Protein AF-A0A5C7J7A5-F1 (afdb_monomer)

Structure (mmCIF, N/CA/C/O backbone):
data_AF-A0A5C7J7A5-F1
#
_entry.id   AF-A0A5C7J7A5-F1
#
loop_
_atom_site.group_PDB
_atom_site.id
_atom_site.type_symbol
_atom_site.label_atom_id
_atom_site.label_alt_id
_atom_site.label_comp_id
_atom_site.label_asym_id
_atom_site.label_entity_id
_atom_site.label_seq_id
_atom_site.pdbx_PDB_ins_code
_atom_site.Cartn_x
_atom_site.Cartn_y
_atom_site.Cartn_z
_atom_site.occupancy
_atom_site.B_iso_or_equiv
_atom_site.auth_seq_id
_atom_site.auth_comp_id
_atom_site.auth_asym_id
_atom_site.auth_atom_id
_atom_site.pdbx_PDB_model_num
ATOM 1 N N . MET A 1 1 ? -13.587 20.165 17.965 1.00 48.69 1 MET A N 1
ATOM 2 C CA . MET A 1 1 ? -13.671 18.701 18.129 1.00 48.69 1 MET A CA 1
ATOM 3 C C . MET A 1 1 ? -12.342 18.122 17.679 1.00 48.69 1 MET A C 1
ATOM 5 O O . MET A 1 1 ? -12.027 18.215 16.496 1.00 48.69 1 MET A O 1
ATOM 9 N N . ILE A 1 2 ? -11.517 17.666 18.619 1.00 54.94 2 ILE A N 1
ATOM 10 C CA . ILE A 1 2 ? -10.297 16.919 18.298 1.00 54.94 2 ILE A CA 1
ATOM 11 C C . ILE A 1 2 ? -10.776 15.506 17.976 1.00 54.94 2 ILE A C 1
ATOM 13 O O . ILE A 1 2 ? -11.495 14.912 18.774 1.00 54.94 2 ILE A O 1
ATOM 17 N N . ILE A 1 3 ? -10.488 15.019 16.772 1.00 63.56 3 ILE A N 1
ATOM 18 C CA . ILE A 1 3 ? -10.758 13.623 16.437 1.00 63.56 3 ILE A CA 1
ATOM 19 C C . ILE A 1 3 ? -9.554 12.849 16.958 1.00 63.56 3 ILE A C 1
ATOM 21 O O . ILE A 1 3 ? -8.492 12.886 16.340 1.00 63.56 3 ILE A O 1
ATOM 25 N N . GLU A 1 4 ? -9.708 12.232 18.124 1.00 81.12 4 GLU A N 1
ATOM 26 C CA . GLU A 1 4 ? -8.713 11.311 18.665 1.00 81.12 4 GLU A CA 1
ATOM 27 C C . GLU A 1 4 ? -8.695 10.028 17.822 1.00 81.12 4 GLU A C 1
ATOM 29 O O . GLU A 1 4 ? -9.718 9.609 17.265 1.00 81.12 4 GLU A O 1
ATOM 34 N N . SER A 1 5 ? -7.510 9.443 17.673 1.00 87.50 5 SER A N 1
ATOM 35 C CA . SER A 1 5 ? -7.297 8.214 16.915 1.00 87.50 5 SER A CA 1
ATOM 36 C C . SER A 1 5 ? -6.380 7.283 17.683 1.00 87.50 5 SER A C 1
ATOM 38 O O . SER A 1 5 ? -5.353 7.731 18.196 1.00 87.50 5 SER A O 1
ATOM 40 N N . GLU A 1 6 ? -6.706 6.000 17.684 1.00 92.19 6 GLU A N 1
ATOM 41 C CA . GLU A 1 6 ? -5.907 4.948 18.307 1.00 92.19 6 GLU A CA 1
ATOM 42 C C . GLU A 1 6 ? -5.372 3.968 17.250 1.00 92.19 6 GLU A C 1
ATOM 44 O O . GLU A 1 6 ? -6.004 3.780 16.199 1.00 92.19 6 GLU A O 1
ATOM 49 N N . PRO A 1 7 ? -4.179 3.388 17.469 1.00 92.44 7 PRO A N 1
ATOM 50 C CA . PRO A 1 7 ? -3.625 2.408 16.550 1.00 92.44 7 PRO A CA 1
ATOM 51 C C . PRO A 1 7 ? -4.418 1.100 16.634 1.00 92.44 7 PRO A C 1
ATOM 53 O O . PRO A 1 7 ? -4.842 0.682 17.708 1.00 92.44 7 PRO A O 1
ATOM 56 N N . THR A 1 8 ? -4.578 0.435 15.495 1.00 92.50 8 THR A N 1
ATOM 57 C CA . THR A 1 8 ? -5.081 -0.945 15.431 1.00 92.50 8 THR A CA 1
ATOM 58 C C . THR A 1 8 ? -3.915 -1.927 15.287 1.00 92.50 8 THR A C 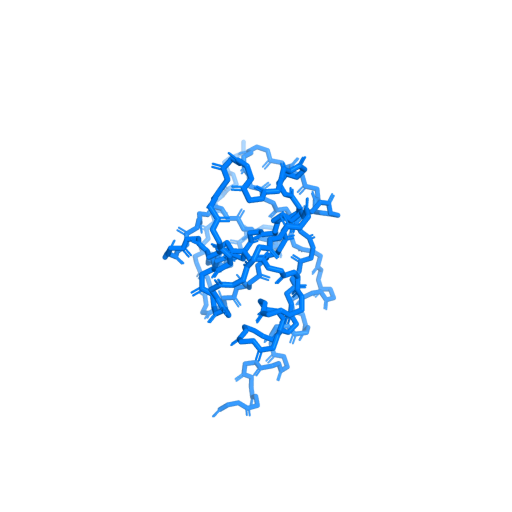1
ATOM 60 O O . THR A 1 8 ? -2.770 -1.522 15.077 1.00 92.50 8 THR A O 1
ATOM 63 N N . ASP A 1 9 ? -4.202 -3.222 15.364 1.00 91.19 9 ASP A N 1
ATOM 64 C CA . ASP A 1 9 ? -3.269 -4.306 15.037 1.00 91.19 9 ASP A CA 1
ATOM 65 C C . ASP A 1 9 ? -3.102 -4.524 13.520 1.00 91.19 9 ASP A C 1
ATOM 67 O O . ASP A 1 9 ? -2.215 -5.257 13.083 1.00 91.19 9 ASP A O 1
ATOM 71 N N . LEU A 1 10 ? -3.930 -3.869 12.699 1.00 91.44 10 LEU A N 1
ATOM 72 C CA . LEU A 1 10 ? -3.920 -4.032 11.253 1.00 91.44 10 LEU A CA 1
ATOM 73 C C . LEU A 1 10 ? -2.815 -3.212 10.585 1.00 91.44 10 LEU A C 1
ATOM 75 O O . LEU A 1 10 ? -2.545 -2.049 10.906 1.00 91.44 10 LEU A O 1
ATOM 79 N N . VAL A 1 11 ? -2.252 -3.816 9.543 1.00 91.38 11 VAL A N 1
ATOM 80 C CA . VAL A 1 11 ? -1.255 -3.206 8.671 1.00 91.38 11 VAL A CA 1
ATOM 81 C C . VAL A 1 11 ? -1.744 -3.261 7.232 1.00 91.38 11 VAL A C 1
ATOM 83 O O . VAL A 1 11 ? -2.223 -4.295 6.769 1.00 91.38 11 VAL A O 1
ATOM 86 N N . ALA A 1 12 ? -1.602 -2.150 6.515 1.00 93.12 12 ALA A N 1
ATOM 87 C CA . ALA A 1 12 ? -1.972 -2.039 5.113 1.00 93.12 12 ALA A CA 1
ATOM 88 C C . ALA A 1 12 ? -0.735 -1.792 4.249 1.00 93.12 12 ALA A C 1
ATOM 90 O O . ALA A 1 12 ? 0.068 -0.904 4.539 1.00 93.12 12 ALA A O 1
ATOM 91 N N . TRP A 1 13 ? -0.614 -2.531 3.150 1.00 94.81 13 TRP A N 1
ATOM 92 C CA . TRP A 1 13 ? 0.308 -2.173 2.081 1.00 94.81 13 TRP A CA 1
ATOM 93 C C . TRP A 1 13 ? -0.412 -1.322 1.046 1.00 94.81 13 TRP A C 1
ATOM 95 O O . TRP A 1 13 ? -1.504 -1.668 0.595 1.00 94.81 13 TRP A O 1
ATOM 105 N N . THR A 1 14 ? 0.208 -0.214 0.658 1.00 95.81 14 THR A N 1
ATOM 106 C CA . THR A 1 14 ? -0.267 0.640 -0.430 1.00 95.81 14 THR A CA 1
ATOM 107 C C . THR A 1 14 ? 0.715 0.646 -1.583 1.00 95.81 14 THR A C 1
ATOM 109 O O . THR A 1 14 ? 1.920 0.569 -1.348 1.00 95.81 14 THR A O 1
ATOM 112 N N . ILE A 1 15 ? 0.211 0.845 -2.796 1.00 96.62 15 ILE A N 1
ATOM 113 C CA . ILE A 1 15 ? 1.013 1.035 -4.000 1.00 96.62 15 ILE A CA 1
ATOM 114 C C . ILE A 1 15 ? 0.605 2.319 -4.727 1.00 96.62 15 ILE A C 1
ATOM 116 O O . ILE A 1 15 ? -0.578 2.646 -4.794 1.00 96.62 15 ILE A O 1
ATOM 120 N N . TYR A 1 16 ? 1.564 3.050 -5.290 1.00 95.75 16 TYR A N 1
ATOM 121 C CA . TYR A 1 16 ? 1.286 4.128 -6.246 1.00 95.75 16 TYR A CA 1
ATOM 122 C C . TYR A 1 16 ? 2.392 4.255 -7.291 1.00 95.75 16 TYR A C 1
ATOM 124 O O . TYR A 1 16 ? 3.531 3.864 -7.041 1.00 95.75 16 TYR A O 1
ATOM 132 N N . SER A 1 17 ? 2.043 4.788 -8.462 1.00 96.44 17 SER A N 1
ATOM 133 C CA . SER A 1 17 ? 3.011 5.116 -9.511 1.00 96.44 17 SER A CA 1
ATOM 134 C C . SER A 1 17 ? 3.819 6.361 -9.135 1.00 96.44 17 SER A C 1
ATOM 136 O O . SER A 1 17 ? 3.274 7.335 -8.613 1.00 96.44 17 SER A O 1
ATOM 138 N N . THR A 1 18 ? 5.116 6.352 -9.439 1.00 95.06 18 THR A N 1
ATOM 139 C CA . THR A 1 18 ? 5.976 7.537 -9.329 1.00 95.06 18 THR A CA 1
ATOM 140 C C . THR A 1 18 ? 5.953 8.421 -10.577 1.00 95.06 18 THR A C 1
ATOM 142 O O . THR A 1 18 ? 6.490 9.530 -10.543 1.00 95.06 18 THR A O 1
ATOM 145 N N . GLY A 1 19 ? 5.400 7.932 -11.691 1.00 95.38 19 GLY A N 1
ATOM 146 C CA . GLY A 1 19 ? 5.449 8.586 -12.999 1.00 95.38 19 GLY A CA 1
ATOM 147 C C . GLY A 1 19 ? 6.856 8.710 -13.602 1.00 95.38 19 GLY A C 1
ATOM 148 O O . GLY A 1 19 ? 7.037 9.466 -14.556 1.00 95.38 19 GLY A O 1
A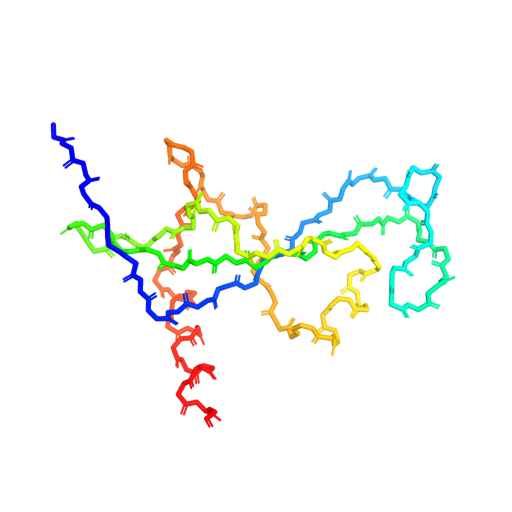TOM 149 N N . ARG A 1 20 ? 7.868 8.022 -13.052 1.00 95.25 20 ARG A N 1
ATOM 150 C CA . ARG A 1 20 ? 9.250 8.022 -13.571 1.00 95.25 20 ARG A CA 1
ATOM 151 C C . ARG A 1 20 ? 9.801 6.608 -13.677 1.00 95.25 20 ARG A C 1
ATOM 153 O O . ARG A 1 20 ? 9.434 5.733 -12.895 1.00 95.25 20 ARG A O 1
ATOM 160 N N . GLY A 1 21 ? 10.717 6.402 -14.613 1.00 95.06 21 GLY A N 1
ATOM 161 C CA . GLY A 1 21 ? 11.373 5.124 -14.840 1.00 95.06 21 GLY A CA 1
ATOM 162 C C . GLY A 1 21 ? 12.693 4.992 -14.088 1.00 95.06 21 GLY A C 1
ATOM 163 O O . GLY A 1 21 ? 12.958 5.656 -13.080 1.00 95.06 21 GLY A O 1
ATOM 164 N N . SER A 1 22 ? 13.523 4.079 -14.578 1.00 94.62 22 SER A N 1
ATOM 165 C CA . SER A 1 22 ? 14.871 3.828 -14.063 1.00 94.62 22 SER A CA 1
ATOM 166 C C . SER A 1 22 ? 15.865 4.955 -14.294 1.00 94.62 22 SER A C 1
ATOM 168 O O . SER A 1 22 ? 16.916 4.965 -13.662 1.00 94.62 22 SER A O 1
ATOM 170 N N . ASP A 1 23 ? 15.532 5.912 -15.152 1.00 95.19 23 ASP A N 1
ATOM 171 C CA . ASP A 1 23 ? 16.301 7.137 -15.351 1.00 95.19 23 ASP A CA 1
ATOM 172 C C . ASP A 1 23 ? 16.404 7.976 -14.069 1.00 95.19 23 ASP A C 1
ATOM 174 O O . ASP A 1 23 ? 17.423 8.622 -13.841 1.00 95.19 23 ASP A O 1
ATOM 178 N N . TYR A 1 24 ? 15.374 7.934 -13.218 1.00 95.19 24 TYR A N 1
ATOM 179 C CA . TYR A 1 24 ? 15.335 8.679 -11.959 1.00 95.19 24 TYR A CA 1
ATOM 180 C C . TYR A 1 24 ? 15.547 7.792 -10.726 1.00 95.19 24 TYR A C 1
ATOM 182 O O . TYR A 1 24 ? 16.267 8.174 -9.807 1.00 95.19 24 TYR A O 1
ATOM 190 N N . PHE A 1 25 ? 14.921 6.610 -10.692 1.00 93.75 25 PHE A N 1
ATOM 191 C CA . PHE A 1 25 ? 14.901 5.744 -9.503 1.00 93.75 25 PHE A CA 1
ATOM 192 C C . PHE A 1 25 ? 15.900 4.573 -9.548 1.00 93.75 25 PHE A C 1
ATOM 194 O O . PHE A 1 25 ? 15.993 3.822 -8.581 1.00 93.75 25 PHE A O 1
ATOM 201 N N . GLY A 1 26 ? 16.667 4.413 -10.632 1.00 94.81 26 GLY A N 1
ATOM 202 C CA . GLY A 1 26 ? 17.568 3.269 -10.808 1.00 94.81 26 GLY A CA 1
ATOM 203 C C . GLY A 1 26 ? 16.824 1.982 -11.174 1.00 94.81 26 GLY A C 1
ATOM 204 O O . GLY A 1 26 ? 15.702 2.019 -11.664 1.00 94.81 26 GLY A O 1
ATOM 205 N N . SER A 1 27 ? 17.449 0.820 -11.013 1.00 97.50 27 SER A N 1
ATOM 206 C CA . SER A 1 27 ? 16.805 -0.467 -11.321 1.00 97.50 27 SER A CA 1
ATOM 207 C C . SER A 1 27 ? 15.752 -0.861 -10.280 1.00 97.50 27 SER A C 1
ATOM 209 O O . SER A 1 27 ? 15.827 -0.462 -9.121 1.00 97.50 27 SER A O 1
ATOM 211 N N . CYS A 1 28 ? 14.815 -1.730 -10.672 1.00 97.44 28 CYS A N 1
ATOM 212 C CA . CYS A 1 28 ? 13.875 -2.364 -9.747 1.00 97.44 28 CYS A CA 1
ATOM 213 C C . CYS A 1 28 ? 14.608 -3.004 -8.559 1.00 97.44 28 CYS A C 1
ATOM 215 O O . CYS A 1 28 ? 15.474 -3.855 -8.765 1.00 97.44 28 CYS A O 1
ATOM 217 N N . SER A 1 29 ? 14.192 -2.697 -7.326 1.00 96.81 29 SER A N 1
ATOM 218 C CA . SER A 1 29 ? 14.829 -3.223 -6.107 1.00 96.81 29 SER A CA 1
ATOM 219 C C . SER A 1 29 ? 14.666 -4.737 -5.899 1.00 96.81 29 SER A C 1
ATOM 221 O O . SER A 1 29 ? 15.297 -5.293 -5.010 1.00 96.81 29 SER A O 1
ATOM 223 N N . ILE A 1 30 ? 13.824 -5.408 -6.696 1.00 96.69 30 ILE A N 1
ATOM 224 C CA . ILE A 1 30 ? 13.531 -6.845 -6.573 1.00 96.69 30 ILE A CA 1
ATOM 225 C C . ILE A 1 30 ? 14.229 -7.644 -7.675 1.00 96.69 30 ILE A C 1
ATOM 227 O O . ILE A 1 30 ? 14.975 -8.575 -7.391 1.00 96.69 30 ILE A O 1
ATOM 231 N N . CYS A 1 31 ? 13.992 -7.300 -8.946 1.00 97.31 31 CYS A N 1
ATOM 232 C CA . CYS A 1 31 ? 14.537 -8.064 -10.073 1.00 97.31 31 CYS A CA 1
ATOM 233 C C . CYS A 1 31 ? 15.828 -7.473 -10.660 1.00 97.31 31 CYS A C 1
ATOM 235 O O . CYS A 1 31 ? 16.408 -8.068 -11.568 1.00 97.31 31 CYS A O 1
ATOM 237 N N . ASN A 1 32 ? 16.257 -6.301 -10.179 1.00 97.25 32 ASN A N 1
ATOM 238 C CA . ASN A 1 32 ? 17.430 -5.555 -10.639 1.00 97.25 32 ASN A CA 1
ATOM 239 C C . ASN A 1 32 ? 17.426 -5.186 -12.140 1.00 97.25 32 ASN A C 1
ATOM 241 O O . ASN A 1 32 ? 18.464 -4.855 -12.713 1.00 97.25 32 ASN A O 1
ATOM 245 N N . LYS A 1 33 ? 16.258 -5.229 -12.795 1.00 97.56 33 LYS A N 1
ATOM 246 C CA . LYS A 1 33 ? 16.073 -4.810 -14.194 1.00 97.56 33 LYS A CA 1
ATOM 247 C C . LYS A 1 33 ? 15.541 -3.381 -14.283 1.00 97.56 33 LYS A C 1
ATOM 249 O O . LYS A 1 33 ? 14.970 -2.860 -13.327 1.00 97.56 33 LYS A O 1
ATOM 254 N N . SER A 1 34 ? 15.693 -2.786 -15.465 1.00 96.88 34 SER A N 1
ATOM 255 C CA . SER A 1 34 ? 15.141 -1.467 -15.780 1.00 96.88 34 SER A CA 1
ATOM 256 C C . SER A 1 34 ? 13.607 -1.460 -15.741 1.00 96.88 34 SER A C 1
ATOM 258 O O . SER A 1 34 ? 12.953 -2.405 -16.194 1.00 96.88 34 SER A O 1
ATOM 260 N N . CYS A 1 35 ? 13.043 -0.374 -15.225 1.00 94.69 35 CYS A N 1
ATOM 261 C CA . CYS A 1 35 ? 11.623 -0.057 -15.196 1.00 94.69 35 CYS A CA 1
ATOM 262 C C . CYS A 1 35 ? 11.350 1.106 -16.147 1.00 94.69 35 CYS A C 1
ATOM 264 O O . CYS A 1 35 ? 11.956 2.172 -16.022 1.00 94.69 35 CYS A O 1
ATOM 266 N N . SER A 1 36 ? 10.374 0.943 -17.039 1.00 94.12 36 SER A N 1
ATOM 267 C CA . SER A 1 36 ? 9.786 2.079 -17.759 1.00 94.12 36 SER A CA 1
ATOM 268 C C . SER A 1 36 ? 9.057 3.027 -16.803 1.00 94.12 36 SER A C 1
ATOM 270 O O . SER A 1 36 ? 9.087 4.238 -16.988 1.00 94.12 36 SER A O 1
ATOM 272 N N . GLU A 1 37 ? 8.452 2.474 -15.752 1.00 96.44 37 GLU A N 1
ATOM 273 C CA . GLU A 1 37 ? 7.758 3.198 -14.694 1.00 96.44 37 GLU A CA 1
ATOM 274 C C . GLU A 1 37 ? 7.969 2.481 -13.357 1.00 96.44 37 GLU A C 1
ATOM 276 O O . GLU A 1 37 ? 7.806 1.261 -13.258 1.00 96.44 37 GLU A O 1
ATOM 281 N N . HIS A 1 38 ? 8.342 3.241 -12.332 1.00 97.31 38 HIS A N 1
ATOM 282 C CA . HIS A 1 38 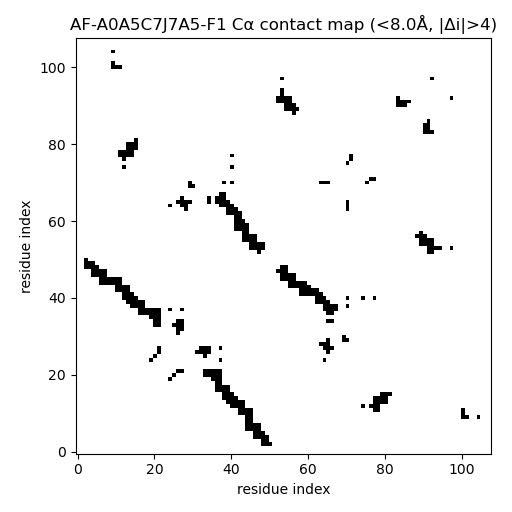? 8.427 2.763 -10.962 1.00 97.31 38 HIS A CA 1
ATOM 283 C C . HIS A 1 38 ? 7.097 2.922 -10.243 1.00 97.31 38 HIS A C 1
ATOM 285 O O . HIS A 1 38 ? 6.397 3.928 -10.346 1.00 97.31 38 HIS A O 1
ATOM 291 N N . PHE A 1 39 ? 6.817 1.928 -9.420 1.00 97.69 39 PHE A N 1
ATOM 292 C CA . PHE A 1 39 ? 5.795 1.965 -8.399 1.00 97.69 39 PHE A CA 1
ATOM 293 C C . PHE A 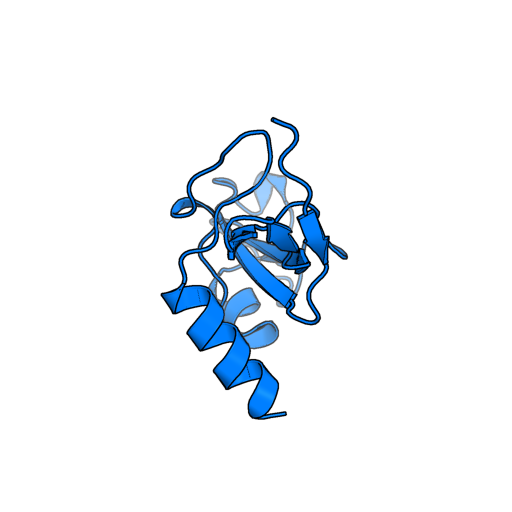1 39 ? 6.475 1.918 -7.037 1.00 97.69 39 PHE A C 1
ATOM 295 O O . PHE A 1 39 ? 7.592 1.410 -6.912 1.00 97.69 39 PHE A O 1
ATOM 302 N N . VAL A 1 40 ? 5.799 2.448 -6.023 1.00 96.50 40 VAL A N 1
ATOM 303 C CA . VAL A 1 40 ? 6.270 2.434 -4.638 1.00 96.50 40 VAL A CA 1
ATOM 304 C C . VAL A 1 40 ? 5.301 1.629 -3.798 1.00 96.50 40 VAL A C 1
ATOM 306 O O . VAL A 1 40 ? 4.136 2.008 -3.686 1.00 96.50 40 VAL A O 1
ATOM 309 N N . ALA A 1 41 ? 5.789 0.552 -3.192 1.00 96.81 41 ALA A N 1
ATOM 310 C CA . ALA A 1 41 ? 5.091 -0.157 -2.131 1.00 96.81 41 ALA A CA 1
ATOM 311 C C . ALA A 1 41 ? 5.449 0.478 -0.785 1.00 96.81 41 ALA A C 1
ATOM 313 O O . ALA A 1 41 ? 6.624 0.697 -0.488 1.00 96.81 41 ALA A O 1
ATOM 314 N N . GLN A 1 42 ? 4.439 0.784 0.024 1.00 95.81 42 GLN A N 1
ATOM 315 C CA . GLN A 1 42 ? 4.618 1.366 1.352 1.00 95.81 42 GLN A CA 1
ATOM 316 C C . GLN A 1 42 ? 3.723 0.658 2.355 1.00 95.81 42 GLN A C 1
ATOM 318 O O . GLN A 1 42 ? 2.535 0.460 2.091 1.00 95.81 42 GLN A O 1
ATOM 323 N N . GLN A 1 43 ? 4.278 0.337 3.514 1.00 94.38 43 GLN A N 1
ATOM 324 C CA . GLN A 1 43 ? 3.545 -0.259 4.618 1.00 94.38 43 GLN A CA 1
ATOM 325 C C . GLN A 1 43 ? 3.041 0.833 5.574 1.00 94.38 43 GLN A C 1
ATOM 327 O O . GLN A 1 43 ? 3.707 1.843 5.815 1.00 94.38 43 GLN A O 1
ATOM 332 N N . TRP A 1 44 ? 1.827 0.657 6.089 1.00 93.88 44 TRP A N 1
ATOM 333 C CA . TRP A 1 44 ? 1.133 1.628 6.929 1.00 93.88 44 TRP A CA 1
ATOM 334 C C . TRP A 1 44 ? 0.474 0.962 8.124 1.00 93.88 44 TRP A C 1
ATOM 336 O O . TRP A 1 44 ? -0.176 -0.073 7.980 1.00 93.88 44 TRP A O 1
ATOM 346 N N . GLY A 1 45 ? 0.556 1.621 9.278 1.00 92.88 45 GLY A N 1
ATOM 347 C CA . GLY A 1 45 ? -0.310 1.293 10.404 1.00 92.88 45 GLY A CA 1
ATOM 348 C C . GLY A 1 45 ? -1.725 1.798 10.141 1.00 92.88 45 GLY A C 1
ATOM 349 O O . GLY A 1 45 ? -1.905 2.937 9.692 1.00 92.88 45 GLY A O 1
ATOM 350 N N . VAL A 1 46 ? -2.723 0.965 10.425 1.00 94.12 46 VAL A N 1
ATOM 351 C CA . VAL A 1 46 ? -4.131 1.361 10.374 1.00 94.12 46 VAL A CA 1
ATOM 352 C C . VAL A 1 46 ? -4.534 1.921 11.736 1.00 94.12 46 VAL A C 1
ATOM 354 O O . VAL A 1 46 ? -4.271 1.318 12.775 1.00 94.12 46 VAL A O 1
ATOM 357 N N . TRP A 1 47 ? -5.180 3.081 11.726 1.00 94.44 47 TRP A N 1
ATOM 358 C CA . TRP A 1 47 ? -5.696 3.761 12.912 1.00 94.44 47 TRP A CA 1
ATOM 359 C C . TRP A 1 47 ? -7.209 3.848 12.824 1.00 94.44 47 TRP A C 1
ATOM 361 O O . TRP A 1 47 ? -7.750 3.964 11.723 1.00 94.44 47 TRP A O 1
ATOM 371 N N . VAL A 1 48 ? -7.888 3.842 13.964 1.00 94.81 48 VAL A N 1
ATOM 372 C CA . VAL A 1 48 ? -9.330 4.069 14.043 1.00 94.81 48 VAL A CA 1
ATOM 373 C C . VAL A 1 48 ? -9.596 5.354 14.815 1.00 94.81 48 VAL A C 1
ATOM 375 O O . VAL A 1 48 ? -8.995 5.627 15.851 1.00 94.81 48 VAL A O 1
ATOM 378 N N . ARG A 1 49 ? -10.452 6.201 14.253 1.00 92.50 49 ARG A N 1
ATOM 379 C CA . ARG A 1 49 ? -10.919 7.437 14.886 1.00 92.50 49 ARG A CA 1
ATOM 380 C C . ARG A 1 49 ? -12.073 7.134 15.838 1.00 92.50 49 ARG A C 1
ATOM 382 O O . ARG A 1 49 ? -12.790 6.157 15.644 1.00 92.50 49 ARG A O 1
ATOM 389 N N . THR A 1 50 ? -12.351 8.033 16.779 1.00 92.12 50 THR A N 1
ATOM 390 C CA . THR A 1 50 ? -13.493 7.906 17.714 1.00 92.12 50 THR A CA 1
ATOM 391 C C . THR A 1 50 ? -14.863 7.762 17.040 1.00 92.12 50 THR A C 1
ATOM 393 O O . THR A 1 50 ? -15.794 7.237 17.641 1.00 92.12 50 THR A O 1
ATOM 396 N N . ASN A 1 51 ? -15.002 8.199 15.784 1.00 90.19 51 ASN A N 1
ATOM 397 C CA . ASN A 1 51 ? -16.214 8.024 14.979 1.00 90.19 51 ASN A CA 1
ATOM 398 C C . ASN A 1 51 ? -16.248 6.709 14.170 1.00 90.19 51 ASN A C 1
ATOM 400 O O . ASN A 1 51 ? -17.113 6.550 13.312 1.00 90.19 51 ASN A O 1
ATOM 404 N N . GLY A 1 52 ? -15.291 5.802 14.382 1.00 91.06 52 GLY A N 1
ATOM 405 C CA .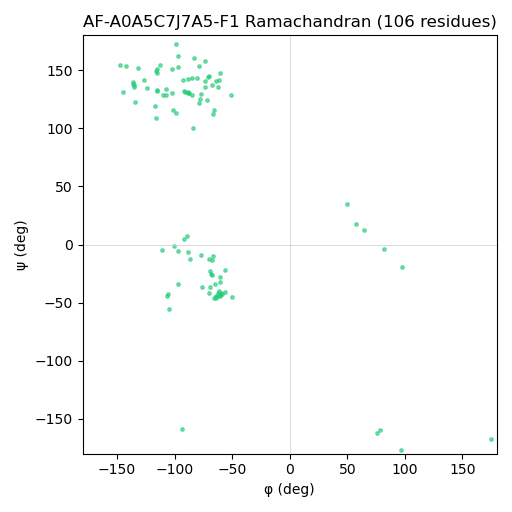 GLY A 1 52 ? -15.166 4.521 13.681 1.00 91.06 52 GLY A CA 1
ATOM 406 C C . GLY A 1 52 ? -14.485 4.588 12.308 1.00 91.06 52 GLY A C 1
ATOM 407 O O . GLY A 1 52 ? -14.251 3.547 11.694 1.00 91.06 52 GLY A O 1
ATOM 408 N N . GLN A 1 53 ? -14.133 5.777 11.804 1.00 94.50 53 GLN A N 1
ATOM 409 C CA . GLN A 1 53 ? -13.444 5.907 10.517 1.00 94.50 53 GLN A CA 1
ATOM 410 C C . GLN A 1 53 ? -11.997 5.416 10.628 1.00 94.50 53 GLN A C 1
ATOM 412 O O . GLN A 1 53 ? -11.214 5.946 11.418 1.00 94.50 53 GLN A O 1
ATOM 417 N N . HIS A 1 54 ? -11.622 4.462 9.775 1.00 95.50 54 HIS A N 1
ATOM 418 C CA . HIS A 1 54 ? -10.250 3.976 9.695 1.00 95.50 54 HIS A CA 1
ATOM 419 C C . HIS A 1 54 ? -9.397 4.859 8.784 1.00 95.50 54 HIS A C 1
ATOM 421 O O . HIS A 1 54 ? -9.872 5.350 7.752 1.00 95.50 54 HIS A O 1
ATOM 427 N N . THR A 1 55 ? -8.132 5.055 9.151 1.00 95.19 55 THR A N 1
ATOM 428 C CA . THR A 1 55 ? -7.191 5.891 8.403 1.00 95.19 55 THR A CA 1
ATOM 429 C C . THR A 1 55 ? -5.776 5.328 8.365 1.00 95.19 55 THR A C 1
ATOM 431 O O . THR A 1 55 ? -5.340 4.663 9.302 1.00 95.19 55 THR A O 1
ATOM 434 N N . LEU A 1 56 ? -5.028 5.679 7.317 1.00 93.88 56 LEU A N 1
ATOM 435 C CA . LEU A 1 56 ? -3.574 5.523 7.246 1.00 93.88 56 LEU A CA 1
ATOM 436 C C . LEU A 1 56 ? -2.930 6.873 7.567 1.00 93.88 56 LEU A C 1
ATOM 438 O O . LEU A 1 56 ? -3.101 7.837 6.813 1.00 93.88 56 LEU A O 1
ATOM 442 N N . THR A 1 57 ? -2.232 6.954 8.697 1.00 83.94 57 THR A N 1
ATOM 443 C CA . THR A 1 57 ? -1.679 8.226 9.201 1.00 83.94 57 THR A CA 1
ATOM 444 C C . THR A 1 57 ? -0.170 8.306 9.018 1.00 83.94 57 THR A C 1
ATOM 446 O O . THR A 1 57 ? 0.326 9.320 8.532 1.00 83.94 57 THR A O 1
ATOM 449 N N . SER A 1 58 ? 0.550 7.225 9.326 1.00 80.50 58 SER A N 1
ATOM 450 C CA . SER A 1 58 ? 2.008 7.178 9.215 1.00 80.50 58 SER A CA 1
ATOM 451 C C . SER A 1 58 ? 2.470 5.885 8.564 1.00 80.50 58 SER A C 1
ATOM 453 O O . SER A 1 58 ? 1.971 4.799 8.875 1.00 80.50 58 SER A O 1
ATOM 455 N N . HIS A 1 59 ? 3.440 6.027 7.665 1.00 83.25 59 HIS A N 1
ATOM 456 C CA . HIS A 1 59 ? 4.190 4.906 7.126 1.00 83.25 59 HIS A CA 1
ATOM 457 C C . HIS A 1 59 ? 4.949 4.211 8.251 1.00 83.25 59 HIS A C 1
ATOM 459 O O . HIS A 1 59 ? 5.568 4.878 9.081 1.00 83.25 59 HIS A O 1
ATOM 465 N N . ILE A 1 60 ? 4.900 2.885 8.269 1.00 84.88 60 ILE A N 1
ATOM 466 C CA . ILE A 1 60 ? 5.693 2.063 9.177 1.00 84.88 60 ILE A CA 1
ATOM 467 C C . ILE A 1 60 ? 6.638 1.241 8.301 1.00 84.88 60 ILE A C 1
ATOM 469 O O . ILE A 1 60 ? 6.195 0.386 7.550 1.00 84.88 60 ILE A O 1
ATOM 473 N N . GLY A 1 61 ? 7.930 1.562 8.323 1.00 83.81 61 GLY A N 1
ATOM 474 C CA . GLY A 1 61 ? 8.944 0.877 7.516 1.00 83.81 61 GLY A CA 1
ATOM 475 C C . GLY A 1 61 ? 9.304 1.555 6.190 1.00 83.81 61 GLY A C 1
ATOM 476 O O . GLY A 1 61 ? 8.854 2.660 5.872 1.00 83.81 61 GLY A O 1
ATOM 477 N N . ASP A 1 62 ? 10.174 0.874 5.445 1.00 86.25 62 ASP A N 1
ATOM 478 C CA . ASP A 1 62 ? 10.783 1.394 4.225 1.00 86.25 62 ASP A CA 1
ATOM 479 C C . ASP A 1 62 ? 9.846 1.317 3.017 1.00 86.25 62 ASP A C 1
ATOM 481 O O . ASP A 1 62 ? 8.947 0.480 2.915 1.00 86.25 62 ASP A O 1
ATOM 485 N N . SER A 1 63 ? 10.079 2.222 2.069 1.00 93.06 63 SER A N 1
ATOM 486 C CA . SER A 1 63 ? 9.400 2.216 0.775 1.00 93.06 63 SER A CA 1
ATOM 487 C C . SER A 1 63 ? 10.204 1.396 -0.229 1.00 93.06 63 SER A C 1
ATOM 489 O O . SER A 1 63 ? 11.404 1.621 -0.383 1.00 93.06 63 SER A O 1
ATOM 491 N N . VAL A 1 64 ? 9.547 0.480 -0.940 1.00 95.75 64 VAL A N 1
ATOM 492 C CA . VAL A 1 64 ? 10.194 -0.384 -1.940 1.00 95.75 64 VAL A CA 1
ATOM 493 C C . VAL A 1 64 ? 9.790 0.054 -3.340 1.00 95.75 64 VAL A C 1
ATOM 495 O O . VAL A 1 64 ? 8.601 0.194 -3.629 1.00 95.75 64 VAL A O 1
ATOM 498 N N . TYR A 1 65 ? 10.778 0.256 -4.212 1.00 96.56 65 TYR A N 1
ATOM 499 C CA . TYR A 1 65 ? 10.593 0.786 -5.561 1.00 96.56 65 TYR A CA 1
ATOM 500 C C . TYR A 1 65 ? 10.788 -0.319 -6.606 1.00 96.56 65 TYR A C 1
ATOM 502 O O . TYR A 1 65 ? 11.755 -1.081 -6.568 1.00 96.56 65 TYR A O 1
ATOM 510 N N . GLY A 1 66 ? 9.889 -0.421 -7.582 1.00 97.38 66 GLY A N 1
ATOM 511 C CA . GLY A 1 66 ? 10.076 -1.379 -8.673 1.00 97.38 66 GLY A CA 1
ATOM 512 C C . GLY A 1 66 ? 8.915 -1.474 -9.645 1.00 97.38 66 GLY A C 1
ATOM 513 O O . GLY A 1 66 ? 8.005 -0.647 -9.627 1.00 97.38 66 GLY A O 1
ATOM 514 N N . HIS A 1 67 ? 8.934 -2.510 -10.486 1.00 97.94 67 HIS A N 1
ATOM 515 C CA . HIS A 1 67 ? 7.783 -2.856 -11.319 1.00 97.94 67 HIS A CA 1
ATOM 516 C C . HIS A 1 67 ? 6.579 -3.200 -10.441 1.00 97.94 67 HIS A C 1
ATOM 518 O O . HIS A 1 67 ? 6.720 -3.912 -9.444 1.00 97.94 67 HIS A O 1
ATOM 524 N N . ARG A 1 68 ? 5.381 -2.779 -10.863 1.00 96.00 68 ARG A N 1
ATOM 525 C CA . ARG A 1 68 ? 4.120 -3.114 -10.180 1.00 96.00 68 ARG A CA 1
ATOM 526 C C . ARG A 1 68 ? 3.984 -4.614 -9.914 1.00 96.00 68 ARG A C 1
ATOM 528 O O . ARG A 1 68 ? 3.632 -5.008 -8.810 1.00 96.00 68 ARG A O 1
ATOM 535 N N . GLU A 1 69 ? 4.302 -5.438 -10.909 1.00 95.94 69 GLU A N 1
ATOM 536 C CA . GLU A 1 69 ? 4.221 -6.896 -10.800 1.00 95.94 69 GLU A CA 1
ATOM 537 C C . GLU A 1 69 ? 5.191 -7.458 -9.752 1.00 95.94 69 GLU A C 1
ATOM 539 O O . GLU A 1 69 ? 4.788 -8.252 -8.907 1.00 95.94 69 GLU A O 1
ATOM 544 N N . CYS A 1 70 ? 6.452 -7.005 -9.747 1.00 96.69 70 CYS A N 1
ATOM 545 C CA . CYS A 1 70 ? 7.429 -7.447 -8.754 1.00 96.69 70 CYS A CA 1
ATOM 546 C C . CYS A 1 70 ? 6.959 -7.132 -7.331 1.00 96.69 70 CYS A C 1
ATOM 548 O O . CYS A 1 70 ? 7.073 -7.985 -6.451 1.00 96.69 70 CYS A O 1
ATOM 550 N N . LEU A 1 71 ? 6.409 -5.935 -7.114 1.00 96.50 71 LEU A N 1
ATOM 551 C CA . LEU A 1 71 ? 5.889 -5.540 -5.809 1.00 96.50 71 LEU A CA 1
ATOM 552 C C . LEU A 1 71 ? 4.670 -6.389 -5.415 1.00 96.50 71 LEU A C 1
ATOM 554 O O . LEU A 1 71 ? 4.643 -6.912 -4.306 1.00 96.50 71 LEU A O 1
ATOM 558 N N . ASN A 1 72 ? 3.705 -6.595 -6.317 1.00 93.94 72 ASN A N 1
ATOM 559 C CA . ASN A 1 72 ? 2.529 -7.435 -6.047 1.00 93.94 72 ASN A CA 1
ATOM 560 C C . ASN A 1 72 ? 2.918 -8.880 -5.694 1.00 93.94 72 ASN A C 1
ATOM 562 O O . ASN A 1 72 ? 2.380 -9.450 -4.751 1.00 93.94 72 ASN A O 1
ATOM 566 N N . ASN A 1 73 ? 3.895 -9.462 -6.393 1.00 94.94 73 ASN A N 1
ATOM 567 C CA . ASN A 1 73 ? 4.341 -10.833 -6.129 1.00 94.94 73 ASN A CA 1
ATOM 568 C C . ASN A 1 73 ? 5.043 -10.988 -4.767 1.00 94.94 73 ASN A C 1
ATOM 570 O O . ASN A 1 73 ? 5.037 -12.081 -4.207 1.00 94.94 73 ASN A O 1
ATOM 574 N N . ASN A 1 74 ? 5.653 -9.922 -4.236 1.00 93.94 74 ASN A N 1
ATOM 575 C CA . ASN A 1 74 ? 6.403 -9.969 -2.973 1.00 93.94 74 ASN A CA 1
ATOM 576 C C . ASN A 1 74 ? 5.580 -9.513 -1.762 1.00 93.94 74 ASN A C 1
ATOM 578 O O . ASN A 1 74 ? 5.769 -10.035 -0.666 1.00 93.94 74 ASN A O 1
ATOM 582 N N . PHE A 1 75 ? 4.675 -8.550 -1.946 1.00 91.06 75 PHE A N 1
ATOM 583 C CA . PHE A 1 75 ? 3.905 -7.938 -0.857 1.00 91.06 75 PHE A CA 1
ATOM 584 C C . PHE A 1 75 ? 2.411 -8.292 -0.895 1.00 91.06 75 PHE A C 1
ATOM 586 O O . PHE A 1 75 ? 1.678 -7.956 0.035 1.00 91.06 75 PHE A O 1
ATOM 593 N N . GLY A 1 76 ? 1.968 -9.012 -1.929 1.00 88.12 76 GLY A N 1
ATOM 594 C CA . GLY A 1 76 ? 0.580 -9.407 -2.133 1.00 88.12 76 GLY A CA 1
ATOM 595 C C . GLY A 1 76 ? -0.287 -8.281 -2.695 1.00 88.12 76 GLY A C 1
ATOM 596 O O . GLY A 1 76 ? 0.198 -7.316 -3.287 1.00 88.12 76 GLY A O 1
ATOM 597 N N . ASP A 1 77 ? -1.598 -8.420 -2.501 1.00 84.44 77 ASP A N 1
ATOM 598 C CA . ASP A 1 77 ? -2.575 -7.413 -2.906 1.00 84.44 77 ASP A CA 1
ATOM 599 C C . ASP A 1 77 ? -2.407 -6.131 -2.084 1.00 84.44 77 ASP A C 1
ATOM 601 O O . ASP A 1 77 ? -2.710 -6.088 -0.890 1.00 84.44 77 ASP A O 1
ATOM 605 N N . MET A 1 78 ? -1.976 -5.063 -2.750 1.00 93.25 78 MET A N 1
ATOM 606 C CA . MET A 1 78 ? -1.810 -3.743 -2.150 1.00 93.25 78 MET A CA 1
ATOM 607 C C . MET A 1 78 ? -2.959 -2.813 -2.524 1.00 93.25 78 MET A C 1
ATOM 609 O O . MET A 1 78 ? -3.548 -2.901 -3.601 1.00 93.25 78 MET A O 1
ATOM 613 N N . ILE A 1 79 ? -3.248 -1.872 -1.635 1.00 94.75 79 ILE A N 1
ATOM 614 C CA . ILE A 1 79 ? -4.252 -0.835 -1.848 1.00 94.75 79 ILE A CA 1
ATOM 615 C C . ILE A 1 79 ? -3.660 0.237 -2.761 1.00 94.75 79 ILE A C 1
ATOM 617 O O . ILE A 1 79 ? -2.614 0.810 -2.455 1.00 94.75 79 ILE A O 1
ATOM 621 N N . ASP A 1 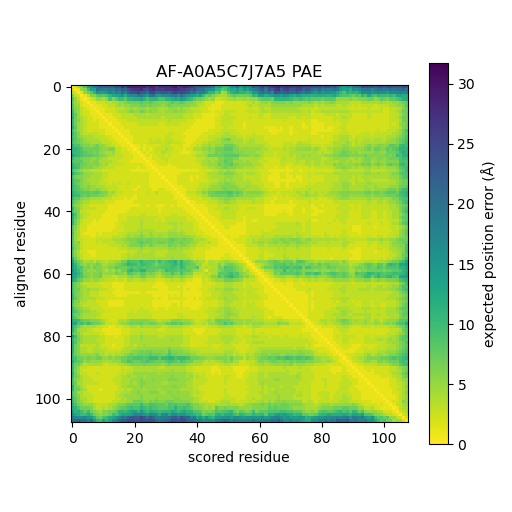80 ? -4.322 0.547 -3.872 1.00 94.06 80 ASP A N 1
ATOM 622 C CA . ASP A 1 80 ? -3.893 1.671 -4.700 1.00 94.06 80 ASP A CA 1
ATOM 623 C C . ASP A 1 80 ? -4.074 2.977 -3.910 1.00 94.06 80 ASP A C 1
ATOM 625 O O . ASP A 1 80 ? -5.176 3.354 -3.516 1.00 94.06 80 ASP A O 1
ATOM 629 N N . LYS A 1 81 ? -2.976 3.670 -3.616 1.00 93.12 81 LYS A N 1
ATOM 630 C CA . LYS A 1 81 ? -3.008 4.884 -2.793 1.00 93.12 81 LYS A CA 1
ATOM 631 C C . LYS A 1 81 ? -3.708 6.032 -3.521 1.00 93.12 81 LYS A C 1
ATOM 633 O O . LYS A 1 81 ? -4.224 6.932 -2.866 1.00 93.12 81 LYS A O 1
ATOM 638 N N . SER A 1 82 ? -3.725 6.010 -4.857 1.00 90.44 82 SER A N 1
ATOM 639 C CA . SER 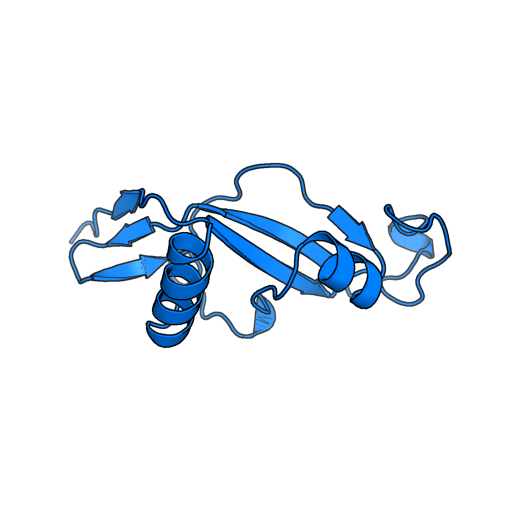A 1 82 ? -4.310 7.078 -5.676 1.00 90.44 82 SER A CA 1
ATOM 640 C C . SER A 1 82 ? -5.835 7.143 -5.583 1.00 90.44 82 SER A C 1
ATOM 642 O O . SER A 1 82 ? -6.408 8.208 -5.799 1.00 90.44 82 SER A O 1
ATOM 644 N N . ILE A 1 83 ? -6.489 6.038 -5.207 1.00 92.44 83 ILE A N 1
ATOM 645 C CA . ILE A 1 83 ? -7.948 5.985 -5.034 1.00 92.44 83 ILE A CA 1
ATOM 646 C C . ILE A 1 83 ? -8.397 6.372 -3.619 1.00 92.44 83 ILE A C 1
ATOM 648 O O . ILE A 1 83 ? -9.596 6.459 -3.357 1.00 92.44 83 ILE A O 1
ATOM 652 N N . LEU A 1 84 ? -7.459 6.583 -2.689 1.00 93.75 84 LEU A N 1
ATOM 653 C CA . LEU A 1 84 ? -7.778 6.930 -1.309 1.00 93.75 84 LEU A CA 1
ATOM 654 C C . LEU A 1 84 ? -8.003 8.435 -1.167 1.00 93.75 84 LEU A C 1
ATOM 656 O O . LEU A 1 84 ? -7.155 9.254 -1.526 1.00 93.75 84 LEU A O 1
ATOM 660 N N . GLN A 1 85 ? -9.127 8.805 -0.557 1.00 94.19 85 GLN A N 1
ATOM 661 C CA . GLN A 1 85 ? -9.372 10.190 -0.178 1.00 94.19 85 GLN A CA 1
ATOM 662 C C . GLN A 1 85 ? -8.404 10.601 0.934 1.00 94.19 85 GLN A C 1
ATOM 664 O O . GLN A 1 85 ? -8.193 9.866 1.900 1.00 94.19 85 GLN A O 1
ATOM 669 N N . ARG A 1 86 ? -7.844 11.807 0.826 1.00 91.25 86 ARG A N 1
ATOM 670 C CA . ARG A 1 86 ? -6.983 12.385 1.858 1.00 91.25 86 ARG A CA 1
ATOM 671 C C . ARG A 1 86 ? -7.746 13.422 2.667 1.00 91.25 86 ARG A C 1
ATOM 673 O O . ARG A 1 86 ? -8.338 14.339 2.106 1.00 91.25 86 ARG A O 1
ATOM 680 N N . GLU A 1 87 ? -7.674 13.317 3.987 1.00 89.38 87 GLU A N 1
ATOM 681 C CA . GLU A 1 87 ? -8.271 14.276 4.909 1.00 89.38 87 GLU A CA 1
ATOM 682 C C . GLU A 1 87 ? -7.281 14.625 6.022 1.00 89.38 87 GLU A C 1
ATOM 684 O O . GLU A 1 87 ? -6.811 13.750 6.748 1.00 89.38 87 GLU A O 1
ATOM 689 N N . LYS A 1 88 ? -6.968 15.921 6.165 1.00 84.56 88 LYS A N 1
ATOM 690 C CA . LYS A 1 88 ? -6.104 16.460 7.235 1.00 84.56 88 LYS A CA 1
ATOM 691 C C . LYS A 1 88 ? -4.770 15.711 7.401 1.00 84.56 88 LYS A C 1
ATOM 693 O O . LYS A 1 88 ? -4.256 15.579 8.503 1.00 84.56 88 LYS A O 1
ATOM 698 N N . GLY A 1 89 ? -4.204 15.236 6.292 1.00 84.19 89 GLY A N 1
ATOM 699 C CA . GLY A 1 89 ? -2.913 14.547 6.269 1.00 84.19 89 GLY A CA 1
ATOM 700 C C . GLY A 1 89 ? -2.996 13.021 6.268 1.00 84.19 89 GLY A C 1
ATOM 701 O O . GLY A 1 89 ? -2.052 12.413 5.770 1.00 84.19 89 GLY A O 1
ATOM 702 N N . SER A 1 90 ? -4.117 12.423 6.677 1.00 89.75 90 SER A N 1
ATOM 703 C CA . SER A 1 90 ? -4.330 10.969 6.662 1.00 89.75 90 SER A CA 1
ATOM 704 C C . SER A 1 90 ? -5.090 10.515 5.415 1.00 89.75 90 SER A C 1
ATOM 706 O O . SER A 1 90 ? -5.898 11.265 4.862 1.00 89.75 90 SER A O 1
ATOM 708 N N . TYR A 1 91 ? -4.874 9.272 4.991 1.00 94.62 91 TYR A N 1
ATOM 709 C CA . TYR A 1 91 ? -5.707 8.623 3.976 1.00 94.62 91 TYR A CA 1
ATOM 710 C C . TYR A 1 91 ? -6.885 7.929 4.648 1.00 94.62 91 TYR A C 1
ATOM 712 O O . TYR A 1 91 ? -6.692 7.194 5.614 1.00 94.62 91 TYR A O 1
ATOM 720 N N . LEU A 1 92 ? -8.097 8.160 4.156 1.00 95.12 92 LEU A N 1
ATOM 721 C CA . LEU A 1 92 ? -9.292 7.471 4.626 1.00 95.12 92 LEU A CA 1
ATOM 722 C C . LEU A 1 92 ? -9.316 6.063 4.040 1.00 95.12 92 LEU A C 1
ATOM 724 O O . LEU A 1 92 ? -9.165 5.900 2.829 1.00 95.12 92 LEU A O 1
ATOM 728 N N . LEU A 1 93 ? -9.519 5.058 4.891 1.00 94.50 93 LEU A N 1
ATOM 729 C CA . LEU A 1 93 ? -9.665 3.673 4.459 1.00 94.50 93 LEU A CA 1
ATOM 730 C C . LEU A 1 93 ? -11.152 3.285 4.457 1.00 94.50 93 LEU A C 1
ATOM 732 O O . LEU A 1 93 ? -11.783 3.290 5.517 1.00 94.50 93 LEU A O 1
ATOM 736 N N . PRO A 1 94 ? -11.739 2.966 3.290 1.00 93.38 94 PRO A N 1
ATOM 737 C CA . PRO A 1 94 ? -13.104 2.462 3.209 1.00 93.38 94 PRO A CA 1
ATOM 738 C C . PRO A 1 94 ? -13.288 1.149 3.979 1.00 93.38 94 PRO A C 1
ATOM 740 O O . PRO A 1 94 ? -12.396 0.300 3.987 1.00 93.38 94 PRO A O 1
ATOM 743 N N . GLN A 1 95 ? -14.481 0.938 4.546 1.00 91.75 95 GLN A N 1
ATOM 744 C CA . GLN A 1 95 ? -14.768 -0.245 5.368 1.00 91.75 95 GLN A CA 1
ATOM 745 C C . GLN A 1 95 ? -14.510 -1.569 4.629 1.00 91.75 95 GLN A C 1
ATOM 747 O O . GLN A 1 95 ? -13.872 -2.454 5.182 1.00 91.75 95 GLN A O 1
ATOM 752 N N . HIS A 1 96 ? -14.880 -1.674 3.348 1.00 91.62 96 HIS A N 1
ATOM 753 C CA . HIS A 1 96 ? -14.645 -2.894 2.564 1.00 91.62 96 HIS A CA 1
ATOM 754 C C . HIS A 1 96 ? -13.152 -3.265 2.436 1.00 91.62 96 HIS A C 1
ATOM 756 O O . HIS A 1 96 ? -12.813 -4.439 2.293 1.00 91.62 96 HIS A O 1
ATOM 762 N N . MET A 1 97 ? -12.241 -2.283 2.488 1.00 93.44 97 MET A N 1
ATOM 763 C CA . MET A 1 97 ? -10.797 -2.544 2.485 1.00 93.44 97 MET A CA 1
ATOM 764 C C . MET A 1 97 ? -10.325 -3.041 3.852 1.00 93.44 97 MET A C 1
ATOM 766 O O . MET A 1 97 ? -9.475 -3.925 3.915 1.00 93.44 97 MET A O 1
ATOM 770 N N . ILE A 1 98 ? -10.903 -2.522 4.939 1.00 93.12 98 ILE A N 1
ATOM 771 C CA . ILE A 1 98 ? -10.658 -3.014 6.301 1.00 93.12 98 ILE A CA 1
ATOM 772 C C . ILE A 1 98 ? -11.121 -4.461 6.440 1.00 93.12 98 ILE A C 1
ATOM 774 O O . ILE A 1 98 ? -10.382 -5.284 6.975 1.00 93.12 98 ILE A O 1
ATOM 778 N N . ASP A 1 99 ? -12.299 -4.790 5.916 1.00 92.50 99 ASP A N 1
ATOM 779 C CA . ASP A 1 99 ? -12.832 -6.151 5.959 1.00 92.50 99 ASP A CA 1
ATOM 780 C C . ASP A 1 99 ? -11.891 -7.120 5.227 1.00 92.50 99 ASP A C 1
ATOM 782 O O . ASP A 1 99 ? -11.536 -8.166 5.772 1.00 92.50 99 ASP A O 1
ATOM 786 N N . LYS A 1 100 ? -11.373 -6.724 4.052 1.00 90.19 100 LYS A N 1
ATOM 787 C CA . LYS A 1 100 ? -10.361 -7.499 3.314 1.00 90.19 100 LYS A CA 1
ATOM 788 C C . LYS A 1 100 ? -9.074 -7.693 4.125 1.00 90.19 100 LYS A C 1
ATOM 790 O O . LYS A 1 100 ? -8.549 -8.806 4.169 1.00 90.19 100 LYS A O 1
ATOM 795 N N . LEU A 1 101 ? -8.573 -6.643 4.782 1.00 90.44 101 LEU A N 1
ATOM 796 C CA . LEU A 1 101 ? -7.381 -6.728 5.637 1.00 90.44 101 LEU A CA 1
ATOM 797 C C . LEU A 1 101 ? -7.603 -7.673 6.824 1.00 90.44 101 LEU A C 1
ATOM 799 O O . LEU A 1 101 ? -6.732 -8.486 7.125 1.00 90.44 101 LEU A O 1
ATOM 803 N N . ARG A 1 102 ? -8.778 -7.624 7.460 1.00 90.06 102 ARG A N 1
ATOM 804 C CA . ARG A 1 102 ? -9.141 -8.520 8.568 1.00 90.06 102 ARG A CA 1
ATOM 805 C C . ARG A 1 102 ? -9.220 -9.976 8.123 1.00 90.06 102 ARG A C 1
ATOM 807 O O . ARG A 1 102 ? -8.674 -10.837 8.805 1.00 90.06 102 ARG A O 1
ATOM 814 N N . SER A 1 103 ? -9.837 -10.259 6.975 1.00 86.69 103 SER A N 1
ATOM 815 C CA . SER A 1 103 ? -9.884 -11.619 6.419 1.00 86.69 103 SER A CA 1
ATOM 816 C C . SER A 1 103 ? -8.487 -12.165 6.113 1.00 86.69 103 SER A C 1
ATOM 818 O O . SER A 1 103 ? -8.204 -13.327 6.401 1.00 86.69 103 SER A O 1
ATOM 820 N N . ALA A 1 104 ? -7.595 -11.326 5.579 1.00 81.56 104 ALA A N 1
ATOM 821 C CA . ALA A 1 104 ? -6.209 -11.705 5.315 1.00 81.56 104 ALA A CA 1
ATOM 822 C C . ALA A 1 104 ? -5.396 -11.918 6.606 1.00 81.56 104 ALA A C 1
ATOM 824 O O . ALA A 1 104 ? -4.560 -12.817 6.655 1.00 81.56 104 ALA A O 1
ATOM 825 N N . HIS A 1 105 ? -5.648 -11.118 7.647 1.00 75.81 105 HIS A N 1
ATOM 826 C CA . HIS A 1 105 ? -4.984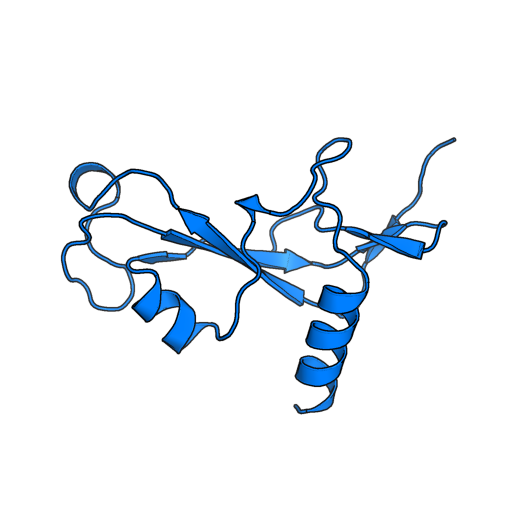 -11.236 8.946 1.00 75.81 105 HIS A CA 1
ATOM 827 C C . HIS A 1 105 ? -5.424 -12.487 9.717 1.00 75.81 105 HIS A C 1
ATOM 829 O O . HIS A 1 105 ? -4.586 -13.187 10.264 1.00 75.81 105 HIS A O 1
ATOM 835 N N . ALA A 1 106 ? -6.720 -12.812 9.710 1.00 71.81 106 ALA A N 1
ATOM 836 C CA . ALA A 1 106 ? -7.264 -13.991 10.391 1.00 71.81 106 ALA A CA 1
ATOM 837 C C . ALA A 1 106 ? -6.867 -15.332 9.742 1.00 71.81 106 ALA A C 1
ATOM 839 O O . ALA 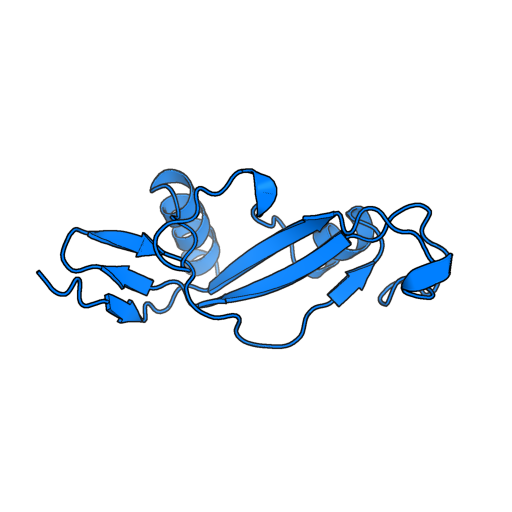A 1 106 ? -7.091 -16.386 10.329 1.00 71.81 106 ALA A O 1
ATOM 840 N N . SER A 1 107 ? -6.317 -15.295 8.525 1.00 60.75 107 SER A N 1
ATOM 841 C CA . SER A 1 107 ? -5.885 -16.483 7.777 1.00 60.75 107 SER A CA 1
ATOM 842 C C . SER A 1 107 ? -4.408 -16.847 8.006 1.00 60.75 107 SER A C 1
ATOM 844 O O . SER A 1 107 ? -3.902 -17.745 7.332 1.00 60.75 107 SER A O 1
ATOM 846 N N . LYS A 1 108 ? -3.707 -16.140 8.901 1.00 51.81 108 LYS A N 1
ATOM 847 C CA . LYS A 1 108 ? -2.317 -16.400 9.307 1.00 51.81 108 LYS A CA 1
ATOM 848 C C . LYS A 1 108 ? -2.262 -16.905 10.741 1.00 51.81 108 LYS A C 1
ATOM 850 O O . LYS A 1 108 ? -1.384 -17.756 10.996 1.00 51.81 108 LYS A O 1
#

Mean predicted aligned error: 4.43 Å

Radius of gyration: 15.12 Å; Cα contacts (8 Å, |Δi|>4): 211; chains: 1; bounding box: 34×35×36 Å

Sequence (108 aa):
MIIESEPTDLVAWTIYSTGRGSDYFGSCSICNKSCSEHFVAQQWGVWVRTNGQHTLTSHIGDSVYGHRECLNNNFGDMIDKSILQREKGSYLLPQHMIDKLRSAHASK

Foldseek 3Di:
DDFDKDWDPFKAKEKEWPQQWCVPVNAFPQPNHTGRTKMKIFMFTWIATPVRWIWGQDTDDDIGIHDPVRCCVVVNDHHHQVPFDDDPRITTDDPVVVVVRVVVVVVD

Secondary structure (DSSP, 8-state):
----EEEEEEEEEEEEE-S--HHHH-S-TTT----SS-EEEEEEEEEEETTS-EEEEEE-S--EEE-HHHHHHHH-S-EEGGGSPEETTEEEEPHHHHHHHHHHHHT-

Nearest PDB structures (foldseek):
  3vhx-assembly2_F  TM=6.448E-01  e=5.873E+00  Homo sapiens

Solvent-accessible surface area (backbone atoms only — not comparable to full-atom values): 6200 Å² total; per-residue (Å²): 134,85,83,54,70,46,81,53,96,51,71,46,47,29,31,41,74,70,88,40,23,29,92,79,72,42,50,16,75,80,81,65,42,82,27,85,46,28,22,39,40,37,32,25,43,31,28,37,32,84,86,69,54,36,28,40,67,51,72,53,77,73,74,47,50,20,41,63,66,63,50,38,76,73,71,43,93,52,44,59,51,83,80,42,56,74,56,99,83,21,34,49,50,58,67,74,57,51,53,52,48,50,58,59,58,75,73,110

pLDDT: mean 90.83, std 9.09, range [48.69, 97.94]

Organism: NCBI:txid2099670